Protein AF-A0A9P9S3L8-F1 (afdb_monomer_lite)

Secondary structure (DSSP, 8-state):
--PPPP--BGGG-HHHHTS-HHHHHHHT--SSTTSHHHHHT-TT--BHHHHT-TTTHHHHHHHHHHHHHHHT-TT-HHHHHHHHHHHHHHHH--

pLDDT: mean 85.1, std 13.12, range [39.88, 97.31]

Foldseek 3Di:
DPPDDPFDALVPDPLLVPDDPLLVCQDPVPDPCLHLCSQQVVVVRSTLVRLQPPVCLVVSLVSLLVSCCVRVHVPVVVSSVSSSCSSVVNNVSD

Radius of gyration: 12.71 Å; chains: 1; bounding box: 27×31×39 Å

Sequence (94 aa):
IVLAQERISLDKDGEFKKQRDCIRGCLLEGWDMYDLDGFLGCRDSWYNECFCRADRASEADRFLSTCIKSGCGASATVDLSIAQSVYHQYCSTA

Structure (mmCIF, N/CA/C/O backbone):
data_AF-A0A9P9S3L8-F1
#
_entry.id   AF-A0A9P9S3L8-F1
#
loop_
_atom_site.group_PDB
_atom_site.id
_atom_site.type_symbol
_atom_site.label_atom_id
_atom_site.label_alt_id
_atom_site.label_comp_id
_atom_site.label_asym_id
_atom_site.label_entity_id
_atom_site.label_seq_id
_atom_site.pdbx_PDB_ins_code
_atom_site.Cartn_x
_atom_site.Cartn_y
_atom_site.Cartn_z
_atom_site.occupancy
_atom_site.B_iso_or_equiv
_atom_site.auth_seq_id
_atom_site.auth_comp_id
_atom_site.auth_asym_id
_atom_site.auth_atom_id
_atom_site.pdbx_PDB_model_num
ATOM 1 N N . ILE A 1 1 ? 14.723 -17.272 -24.593 1.00 39.88 1 ILE A N 1
ATOM 2 C CA . ILE A 1 1 ? 13.841 -16.095 -24.757 1.00 39.88 1 ILE A CA 1
ATOM 3 C C . ILE A 1 1 ? 13.556 -15.610 -23.351 1.00 39.88 1 ILE A C 1
ATOM 5 O O . ILE A 1 1 ? 12.870 -16.313 -22.622 1.00 39.88 1 ILE A O 1
ATOM 9 N N . VAL A 1 2 ? 14.191 -14.520 -22.924 1.00 46.19 2 VAL A N 1
ATOM 10 C CA . VAL A 1 2 ? 13.797 -13.856 -21.677 1.00 46.19 2 VAL A CA 1
ATOM 11 C C . VAL A 1 2 ? 12.535 -13.090 -22.045 1.00 46.19 2 VAL A C 1
ATOM 13 O O . VAL A 1 2 ? 12.607 -12.148 -22.831 1.00 46.19 2 VAL A O 1
ATOM 16 N N . LEU A 1 3 ? 11.376 -13.590 -21.620 1.00 47.50 3 LEU A N 1
ATOM 17 C CA . LEU A 1 3 ? 10.123 -12.857 -21.764 1.00 47.50 3 LEU A CA 1
ATOM 18 C C . LEU A 1 3 ? 10.292 -11.559 -20.969 1.00 47.50 3 LEU A C 1
ATOM 20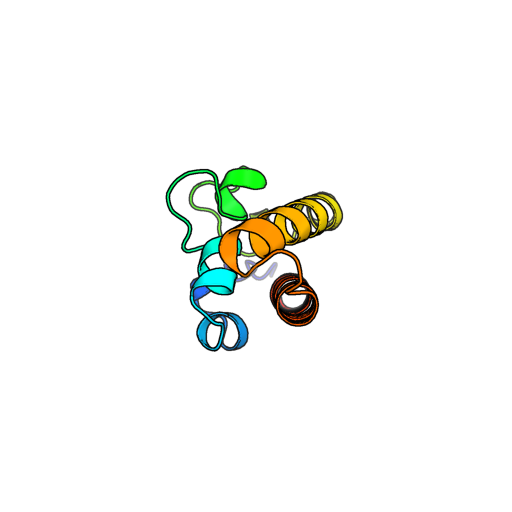 O O . LEU A 1 3 ? 10.701 -11.605 -19.810 1.00 47.50 3 LEU A O 1
ATOM 24 N N . ALA A 1 4 ? 10.070 -10.412 -21.608 1.00 52.72 4 ALA A N 1
ATOM 25 C CA . ALA A 1 4 ? 9.982 -9.152 -20.887 1.00 52.72 4 ALA A CA 1
ATOM 26 C C . ALA A 1 4 ? 8.860 -9.301 -19.851 1.00 52.72 4 ALA A C 1
ATOM 28 O O . ALA A 1 4 ? 7.751 -9.683 -20.226 1.00 52.72 4 ALA A O 1
ATOM 29 N N . GLN A 1 5 ? 9.159 -9.069 -18.571 1.00 55.56 5 GLN A N 1
ATOM 30 C CA . GLN A 1 5 ? 8.139 -9.015 -17.527 1.00 55.56 5 GLN A CA 1
ATOM 31 C C . GLN A 1 5 ? 7.092 -7.988 -17.979 1.00 55.56 5 GLN A C 1
ATOM 33 O O . GLN A 1 5 ? 7.452 -6.850 -18.296 1.00 55.56 5 GLN A O 1
ATOM 38 N N . GLU A 1 6 ? 5.823 -8.385 -18.096 1.00 64.50 6 GLU A N 1
ATOM 39 C CA . GLU A 1 6 ? 4.777 -7.415 -18.406 1.00 64.50 6 GLU A CA 1
ATOM 40 C C . GLU A 1 6 ? 4.754 -6.375 -17.281 1.00 64.50 6 GLU A C 1
ATOM 42 O O . GLU A 1 6 ? 4.752 -6.718 -16.096 1.00 64.50 6 GLU A O 1
ATOM 47 N N . ARG A 1 7 ? 4.790 -5.089 -17.645 1.00 78.06 7 ARG A N 1
ATOM 48 C CA . ARG A 1 7 ? 4.629 -4.004 -16.674 1.00 78.06 7 ARG A CA 1
ATOM 49 C C . ARG A 1 7 ? 3.168 -3.999 -16.238 1.00 78.06 7 ARG A C 1
ATOM 51 O O . ARG A 1 7 ? 2.314 -3.427 -16.917 1.00 78.06 7 ARG A O 1
ATOM 58 N N . ILE A 1 8 ? 2.877 -4.665 -15.127 1.00 85.62 8 ILE A N 1
ATOM 59 C CA . ILE A 1 8 ? 1.539 -4.707 -14.535 1.00 85.62 8 ILE A CA 1
ATOM 60 C C . ILE A 1 8 ? 1.386 -3.456 -13.687 1.00 85.62 8 ILE A C 1
ATOM 62 O O . ILE A 1 8 ? 2.244 -3.166 -12.864 1.00 85.62 8 ILE A O 1
ATOM 66 N N . SER A 1 9 ? 0.314 -2.709 -13.920 1.00 87.12 9 SER A N 1
ATOM 67 C CA . SER A 1 9 ? 0.002 -1.485 -13.188 1.00 87.12 9 SER A CA 1
ATOM 68 C C . SER A 1 9 ? -1.006 -1.774 -12.078 1.00 87.12 9 SER A C 1
ATOM 70 O O . SER A 1 9 ? -2.041 -2.391 -12.347 1.00 87.12 9 SER A O 1
ATOM 72 N N . LEU A 1 10 ? -0.746 -1.307 -10.853 1.00 88.06 10 LEU A N 1
ATOM 73 C CA . LEU A 1 10 ? -1.640 -1.523 -9.706 1.00 88.06 10 LEU A CA 1
ATOM 74 C C . LEU A 1 10 ? -3.033 -0.892 -9.915 1.00 88.06 10 LEU A C 1
ATOM 76 O O . LEU A 1 10 ? -4.028 -1.466 -9.486 1.00 88.06 10 LEU A O 1
ATOM 80 N N . ASP A 1 11 ? -3.158 0.199 -10.679 1.00 88.31 11 ASP A N 1
ATOM 81 C CA . ASP A 1 11 ? -4.467 0.786 -11.029 1.00 88.31 11 ASP A CA 1
ATOM 82 C C . ASP A 1 11 ? -5.339 -0.140 -11.904 1.00 88.31 11 ASP A C 1
ATOM 84 O O . ASP A 1 11 ? -6.551 0.063 -12.036 1.00 88.31 11 ASP A O 1
ATOM 88 N N . LYS A 1 12 ? -4.740 -1.155 -12.543 1.00 87.62 12 LYS A N 1
ATOM 89 C CA . LYS A 1 12 ? -5.463 -2.165 -13.322 1.00 87.62 12 LYS A CA 1
ATOM 90 C C . LYS A 1 12 ? -5.918 -3.340 -12.473 1.00 87.62 12 LYS A C 1
ATOM 92 O O . LYS A 1 12 ? -6.864 -4.008 -12.905 1.00 87.62 12 LYS A O 1
ATOM 97 N N . ASP A 1 13 ? -5.329 -3.530 -11.296 1.00 87.50 13 ASP A N 1
ATOM 98 C CA . ASP A 1 13 ? -5.654 -4.612 -10.378 1.00 87.50 13 ASP A CA 1
ATOM 99 C C . ASP A 1 13 ? -7.129 -4.563 -9.939 1.00 87.50 13 ASP A C 1
ATOM 101 O O . ASP A 1 13 ? -7.712 -3.508 -9.663 1.00 87.50 13 ASP A O 1
ATOM 105 N N . GLY A 1 14 ? -7.771 -5.732 -9.948 1.00 89.00 14 GLY A N 1
ATOM 106 C CA . GLY A 1 14 ? -9.193 -5.858 -9.642 1.00 89.00 14 GLY A CA 1
ATOM 107 C C . GLY A 1 14 ? -9.505 -5.678 -8.159 1.00 89.00 14 GLY A C 1
ATOM 108 O O . GLY A 1 14 ? -10.580 -5.175 -7.830 1.00 89.00 14 GLY A O 1
ATOM 109 N N . GLU A 1 15 ? -8.585 -6.060 -7.272 1.00 91.00 15 GLU A N 1
ATOM 110 C CA . GLU A 1 15 ? -8.745 -5.898 -5.830 1.00 91.00 15 GLU A CA 1
ATOM 111 C C . GLU A 1 15 ? -8.524 -4.446 -5.423 1.00 91.00 15 GLU A C 1
ATOM 113 O O . GLU A 1 15 ? -9.301 -3.939 -4.617 1.00 91.00 15 GLU A O 1
ATOM 118 N N . PHE A 1 16 ? -7.574 -3.742 -6.046 1.00 91.75 16 PHE A N 1
ATOM 119 C CA . PHE A 1 16 ? -7.401 -2.294 -5.895 1.00 91.75 16 PHE A CA 1
ATOM 120 C C . PHE A 1 16 ? -8.690 -1.518 -6.221 1.00 91.75 16 PHE A C 1
ATOM 122 O O . PHE A 1 16 ? -9.159 -0.713 -5.416 1.00 91.75 16 PHE A O 1
ATOM 129 N N . LYS A 1 17 ? -9.325 -1.801 -7.366 1.00 92.75 17 LYS A N 1
ATOM 130 C CA . LYS A 1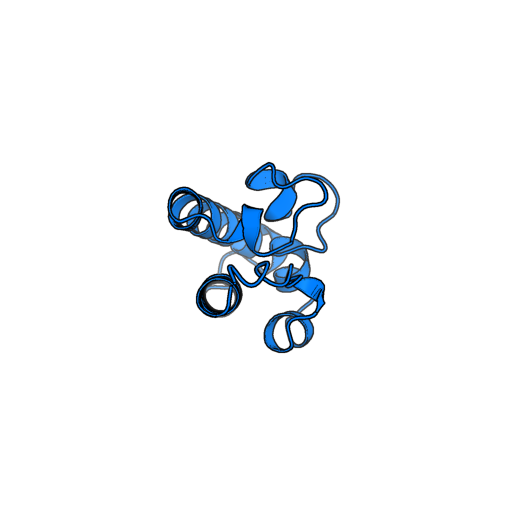 17 ? -10.534 -1.081 -7.823 1.00 92.75 17 LYS A CA 1
ATOM 131 C C . LYS A 1 17 ? -11.755 -1.249 -6.919 1.00 92.75 17 LYS A C 1
ATOM 133 O O . LYS A 1 17 ? -12.658 -0.420 -6.965 1.00 92.75 17 LYS A O 1
ATOM 138 N N . LYS A 1 18 ? -11.818 -2.327 -6.135 1.00 95.06 18 LYS A N 1
ATOM 139 C CA . LYS A 1 18 ? -12.926 -2.586 -5.198 1.00 95.06 18 LYS A CA 1
ATOM 140 C C . LYS A 1 18 ? -12.796 -1.791 -3.902 1.00 95.06 18 LYS A C 1
ATOM 142 O O . LYS A 1 18 ? -13.734 -1.783 -3.106 1.00 95.06 18 LYS A O 1
ATOM 147 N N . GLN A 1 19 ? -11.641 -1.174 -3.661 1.00 94.38 19 GLN A N 1
ATOM 148 C CA . GLN A 1 19 ? -11.372 -0.532 -2.389 1.00 94.38 19 GLN A CA 1
ATOM 149 C C . GLN A 1 19 ? -12.072 0.813 -2.247 1.00 94.38 19 GLN A C 1
ATOM 151 O O . GLN A 1 19 ? -12.372 1.512 -3.214 1.00 94.38 19 GLN A O 1
ATOM 156 N N . ARG A 1 20 ? -12.299 1.185 -0.988 1.00 93.12 20 ARG A N 1
ATOM 157 C CA . ARG A 1 20 ? -12.784 2.513 -0.608 1.00 93.12 20 ARG A CA 1
ATOM 158 C C . ARG A 1 20 ? -11.784 3.581 -1.047 1.00 93.12 20 ARG A C 1
ATOM 160 O O . ARG A 1 20 ? -10.577 3.340 -1.028 1.00 93.12 20 ARG A O 1
ATOM 167 N N . ASP A 1 21 ? -12.2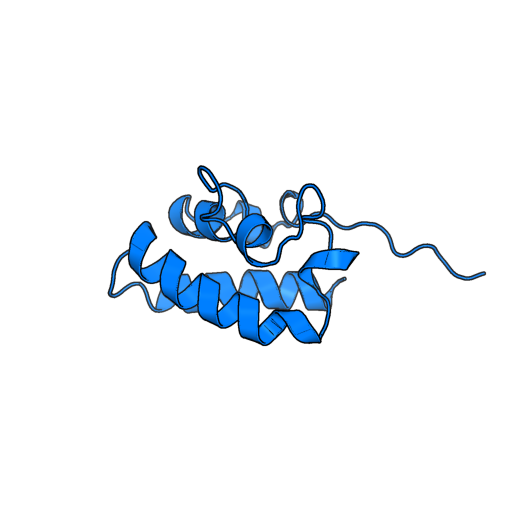75 4.787 -1.312 1.00 91.81 21 ASP A N 1
ATOM 168 C CA . ASP A 1 21 ? -11.439 5.907 -1.765 1.00 91.81 21 ASP A CA 1
ATOM 169 C C . ASP A 1 21 ? -10.280 6.217 -0.807 1.00 91.81 21 ASP A C 1
ATOM 171 O O . ASP A 1 21 ? -9.179 6.511 -1.255 1.00 91.81 21 ASP A O 1
ATOM 175 N N . CYS A 1 22 ? -10.470 6.064 0.509 1.00 92.31 22 CYS A N 1
ATOM 176 C CA . CYS A 1 22 ? -9.389 6.281 1.476 1.00 92.31 22 CYS A CA 1
ATOM 177 C C . CYS A 1 22 ? -8.242 5.256 1.351 1.00 92.31 22 CYS A C 1
ATOM 179 O O . CYS A 1 22 ? -7.088 5.602 1.582 1.00 92.31 22 CYS A O 1
ATOM 181 N N . ILE A 1 23 ? -8.539 4.009 0.959 1.00 94.12 23 ILE A N 1
ATOM 182 C CA . ILE A 1 23 ? -7.533 2.963 0.722 1.00 94.12 23 ILE A CA 1
ATOM 183 C C . ILE A 1 23 ? -6.864 3.197 -0.635 1.00 94.12 23 ILE A C 1
ATOM 185 O O . ILE A 1 23 ? -5.639 3.151 -0.725 1.00 94.12 23 ILE A O 1
ATOM 189 N N . ARG A 1 24 ? -7.656 3.487 -1.679 1.00 93.00 24 ARG A N 1
ATOM 190 C CA . ARG A 1 24 ? -7.142 3.808 -3.023 1.00 93.00 24 ARG A CA 1
ATOM 191 C C . ARG A 1 24 ? -6.214 5.017 -2.986 1.00 93.00 24 ARG A C 1
ATOM 193 O O . ARG A 1 24 ? -5.142 4.963 -3.579 1.00 93.00 24 ARG A O 1
ATOM 200 N N . GLY A 1 25 ? -6.573 6.041 -2.214 1.00 91.06 25 GLY A N 1
ATOM 201 C CA . GLY A 1 25 ? -5.751 7.225 -1.979 1.00 91.06 25 GLY A CA 1
ATOM 202 C C . GLY A 1 25 ? -4.408 6.911 -1.323 1.00 91.06 25 GLY A C 1
ATOM 203 O O . GLY A 1 25 ? -3.397 7.481 -1.703 1.00 91.06 25 GLY A O 1
ATOM 204 N N . CYS A 1 26 ? -4.365 5.953 -0.396 1.00 91.88 26 CYS A N 1
ATOM 205 C CA . CYS A 1 26 ? -3.100 5.505 0.186 1.00 91.88 26 CYS A CA 1
ATOM 206 C C . CYS A 1 26 ? -2.262 4.646 -0.762 1.00 91.88 26 CYS A C 1
ATOM 208 O O . CYS A 1 26 ? -1.047 4.589 -0.615 1.00 91.88 26 CYS A O 1
ATOM 210 N N . LEU A 1 27 ? -2.884 3.940 -1.703 1.00 91.25 27 LEU A N 1
ATOM 211 C CA . LEU A 1 27 ? -2.173 3.048 -2.612 1.00 91.25 27 LEU A CA 1
ATOM 212 C C . LEU A 1 27 ? -1.643 3.773 -3.857 1.00 91.25 27 LEU A C 1
ATOM 214 O O . LEU A 1 27 ? -0.505 3.502 -4.223 1.00 91.25 27 LEU A O 1
ATOM 218 N N . LEU A 1 28 ? -2.436 4.646 -4.496 1.00 87.69 28 LEU A N 1
ATOM 219 C CA . LEU A 1 28 ? -2.086 5.317 -5.767 1.00 87.69 28 LEU A CA 1
ATOM 220 C C . LEU A 1 28 ? -2.842 6.615 -6.095 1.00 87.69 28 LEU A C 1
ATOM 222 O O . LEU A 1 28 ? -2.452 7.330 -7.008 1.00 87.69 28 LEU A O 1
ATOM 226 N N . GLU A 1 29 ? -3.987 6.878 -5.470 1.00 81.50 29 GLU A N 1
ATOM 227 C CA . GLU A 1 29 ? -4.866 7.999 -5.850 1.00 81.50 29 GLU A CA 1
ATOM 228 C C . GLU A 1 29 ? -4.786 9.148 -4.841 1.00 81.50 29 GLU A C 1
ATOM 230 O O . GLU A 1 29 ? -5.788 9.795 -4.514 1.00 81.50 29 GLU A O 1
ATOM 235 N N . GLY A 1 30 ? -3.600 9.335 -4.268 1.00 70.25 30 GLY A N 1
ATOM 236 C CA . GLY A 1 30 ? -3.339 10.373 -3.291 1.00 70.25 30 GLY A CA 1
ATOM 237 C C . GLY A 1 30 ? -3.376 11.763 -3.920 1.00 70.25 30 GLY A C 1
ATOM 238 O O . GLY A 1 30 ? -3.345 11.945 -5.136 1.00 70.25 30 GLY A O 1
ATOM 239 N N . TRP A 1 31 ? -3.455 12.780 -3.067 1.00 58.38 31 TRP A N 1
ATOM 240 C CA . TRP A 1 31 ? -3.158 14.154 -3.464 1.00 58.38 31 TRP A CA 1
ATOM 241 C C . TRP A 1 31 ? -1.741 14.458 -2.967 1.00 58.38 31 TRP A C 1
ATOM 243 O O . TRP A 1 31 ? -1.538 14.495 -1.755 1.00 58.38 31 TRP A O 1
ATOM 253 N N . ASP A 1 32 ? -0.789 14.686 -3.882 1.00 50.44 32 ASP A N 1
ATOM 254 C CA . ASP A 1 32 ? 0.650 14.897 -3.607 1.00 50.44 32 ASP A CA 1
ATOM 255 C C . ASP A 1 32 ? 1.377 13.670 -3.003 1.00 50.44 32 ASP A C 1
ATOM 257 O O . ASP A 1 32 ? 0.850 12.571 -3.076 1.00 50.44 32 ASP A O 1
ATOM 261 N N . MET A 1 33 ? 2.597 13.838 -2.451 1.00 50.75 33 MET A N 1
ATOM 262 C CA . MET A 1 33 ? 3.509 12.817 -1.864 1.00 50.75 33 MET A CA 1
ATOM 263 C C . MET A 1 33 ? 2.934 11.970 -0.691 1.00 50.75 33 MET A C 1
ATOM 265 O O . MET A 1 33 ? 3.669 11.548 0.205 1.00 50.75 33 MET A O 1
ATOM 269 N N . TYR A 1 34 ? 1.622 11.766 -0.649 1.00 69.56 34 TYR A N 1
ATOM 270 C CA . TYR A 1 34 ? 0.846 11.097 0.389 1.00 69.56 34 TYR A CA 1
ATOM 271 C C . TYR A 1 34 ? 0.232 9.772 -0.076 1.00 69.56 34 TYR A C 1
ATOM 273 O O . TYR A 1 34 ? -0.585 9.203 0.650 1.00 69.56 34 TYR A O 1
ATOM 281 N N . ASP A 1 35 ? 0.634 9.266 -1.236 1.00 82.88 35 ASP A N 1
ATOM 282 C CA . ASP A 1 35 ? 0.403 7.907 -1.714 1.00 82.88 35 ASP A CA 1
ATOM 283 C C . ASP A 1 35 ? 1.693 7.074 -1.684 1.00 82.88 35 ASP A C 1
ATOM 285 O O . ASP A 1 35 ? 2.807 7.544 -1.409 1.00 82.88 35 ASP A O 1
ATOM 289 N N . LEU A 1 36 ? 1.515 5.771 -1.879 1.00 87.62 36 LEU A N 1
ATOM 290 C CA . LEU A 1 36 ? 2.586 4.804 -1.735 1.00 87.62 36 LEU A CA 1
ATOM 291 C C . LEU A 1 36 ? 3.661 4.958 -2.823 1.00 87.62 36 LEU A C 1
ATOM 293 O O . LEU A 1 36 ? 4.840 4.770 -2.523 1.00 87.62 36 LEU A O 1
ATOM 297 N N . ASP A 1 37 ? 3.311 5.335 -4.056 1.00 86.81 37 ASP A N 1
ATOM 298 C CA . ASP A 1 37 ? 4.292 5.587 -5.122 1.00 86.81 37 ASP A CA 1
ATOM 299 C C . ASP A 1 37 ? 5.168 6.799 -4.805 1.00 86.81 37 ASP A C 1
ATOM 301 O O . ASP A 1 37 ? 6.395 6.711 -4.945 1.00 86.81 37 ASP A O 1
ATOM 305 N N . GLY A 1 38 ? 4.568 7.892 -4.322 1.00 83.56 38 GLY A N 1
ATOM 306 C CA . GLY A 1 38 ? 5.296 9.066 -3.858 1.00 83.56 38 GLY A CA 1
ATOM 307 C C . GLY A 1 38 ? 6.274 8.720 -2.736 1.00 83.56 38 GLY A C 1
ATOM 308 O O . GLY A 1 38 ? 7.449 9.098 -2.796 1.00 83.56 38 GLY A O 1
ATOM 309 N N . PHE A 1 39 ? 5.823 7.938 -1.750 1.00 88.19 39 PHE A N 1
ATOM 310 C CA . PHE A 1 39 ? 6.647 7.521 -0.615 1.00 88.19 39 PHE A CA 1
ATOM 311 C C . PHE A 1 39 ? 7.809 6.600 -1.009 1.00 88.19 39 PHE A C 1
ATOM 313 O O . PHE A 1 39 ? 8.935 6.792 -0.546 1.00 88.19 39 PHE A O 1
ATOM 320 N N . LEU A 1 40 ? 7.566 5.617 -1.879 1.00 88.12 40 LEU A N 1
ATOM 321 C CA . LEU A 1 40 ? 8.598 4.678 -2.334 1.00 88.12 40 LEU A CA 1
ATOM 322 C C . LEU A 1 40 ? 9.572 5.300 -3.352 1.00 88.12 40 LEU A C 1
ATOM 324 O O . LEU A 1 40 ? 10.576 4.679 -3.716 1.00 88.12 40 LEU A O 1
ATOM 328 N N . GLY A 1 41 ? 9.297 6.526 -3.812 1.00 86.12 41 GLY A N 1
ATOM 329 C CA . GLY A 1 41 ? 10.064 7.198 -4.858 1.00 86.12 41 GLY A CA 1
ATOM 330 C C . GLY A 1 41 ? 9.833 6.597 -6.247 1.00 86.12 41 GLY A C 1
ATOM 331 O O . GLY A 1 41 ? 10.663 6.774 -7.137 1.00 86.12 41 GLY A O 1
ATOM 332 N N . CYS A 1 42 ? 8.714 5.899 -6.441 1.00 83.88 42 CYS A N 1
ATOM 333 C CA . CYS A 1 42 ? 8.330 5.228 -7.680 1.00 83.88 42 CYS A CA 1
ATOM 334 C C . CYS A 1 42 ? 7.591 6.166 -8.647 1.00 83.88 42 CYS A C 1
ATOM 336 O O . CYS A 1 42 ? 6.608 5.753 -9.259 1.00 83.88 42 CYS A O 1
ATOM 338 N N . ARG A 1 43 ? 8.052 7.419 -8.800 1.00 68.94 43 ARG A N 1
ATOM 339 C CA . ARG A 1 43 ? 7.431 8.413 -9.700 1.00 68.94 43 ARG A CA 1
ATOM 340 C C . ARG A 1 43 ? 7.206 7.819 -11.098 1.00 68.94 43 ARG A C 1
ATOM 342 O O . ARG A 1 43 ? 8.137 7.280 -11.697 1.00 68.94 43 ARG A O 1
ATOM 349 N N . ASP A 1 44 ? 5.960 7.882 -11.571 1.00 66.81 44 ASP A N 1
ATOM 350 C CA . ASP A 1 44 ? 5.476 7.328 -12.851 1.00 66.81 44 ASP A CA 1
ATOM 351 C C . ASP A 1 44 ? 5.644 5.800 -13.013 1.00 66.81 44 ASP A C 1
ATOM 353 O O . ASP A 1 44 ? 5.517 5.244 -14.109 1.00 66.81 44 ASP A O 1
ATOM 357 N N . SER A 1 45 ? 5.948 5.104 -11.913 1.00 64.31 45 SER A N 1
ATOM 358 C CA . SER A 1 45 ? 6.314 3.688 -11.876 1.00 64.31 45 SER A CA 1
ATOM 359 C C . SER A 1 45 ? 5.503 2.907 -10.846 1.00 64.31 45 SER A C 1
ATOM 361 O O . SER A 1 45 ? 6.011 1.956 -10.262 1.00 64.31 45 SER A O 1
ATOM 363 N N . TRP A 1 46 ? 4.211 3.220 -10.695 1.00 74.12 46 TRP A N 1
ATOM 364 C CA . TRP A 1 46 ? 3.204 2.370 -10.025 1.00 74.12 46 TRP A CA 1
ATOM 365 C C . TRP A 1 46 ? 3.068 0.955 -10.607 1.00 74.12 46 TRP A C 1
ATOM 367 O O . TRP A 1 46 ? 2.211 0.173 -10.198 1.00 74.12 46 TRP A O 1
ATOM 377 N N . TYR A 1 47 ? 3.917 0.638 -11.577 1.00 84.00 47 TYR A N 1
ATOM 378 C CA . TYR A 1 47 ? 4.178 -0.676 -12.104 1.00 84.00 47 TYR A CA 1
ATOM 379 C C . TYR A 1 47 ? 4.979 -1.539 -11.123 1.00 84.00 47 TYR A C 1
ATOM 381 O O . TYR A 1 47 ? 5.784 -1.069 -10.310 1.00 84.00 47 TYR A O 1
ATOM 389 N N . ASN A 1 48 ? 4.759 -2.839 -11.244 1.00 84.94 48 ASN A N 1
ATOM 390 C CA . ASN A 1 48 ? 5.340 -3.889 -10.422 1.00 84.94 48 ASN A CA 1
ATOM 391 C C . ASN A 1 48 ? 6.866 -3.778 -10.281 1.00 84.94 48 ASN A C 1
ATOM 393 O O . ASN A 1 48 ? 7.400 -3.966 -9.190 1.00 84.94 48 ASN A O 1
ATOM 397 N N . GLU A 1 49 ? 7.568 -3.401 -11.350 1.00 86.19 49 GLU A N 1
ATOM 398 C CA . GLU A 1 49 ? 9.031 -3.274 -11.375 1.00 86.19 49 GLU A CA 1
ATOM 399 C C . GLU A 1 49 ? 9.619 -2.352 -10.289 1.00 86.19 49 GLU A C 1
ATOM 401 O O . GLU A 1 49 ? 10.752 -2.567 -9.855 1.00 86.19 49 GLU A O 1
ATOM 406 N N . CYS A 1 50 ? 8.871 -1.337 -9.837 1.00 87.12 50 CYS A N 1
ATOM 407 C CA . CYS A 1 50 ? 9.308 -0.449 -8.761 1.00 87.12 50 CYS A CA 1
ATOM 408 C C . CYS A 1 50 ? 8.652 -0.817 -7.431 1.00 87.12 50 CYS A C 1
ATOM 410 O O . CYS A 1 50 ? 9.349 -0.993 -6.429 1.00 87.12 50 CYS A O 1
ATOM 412 N N . PHE A 1 51 ? 7.326 -0.982 -7.434 1.00 87.75 51 PHE A N 1
ATOM 413 C CA . PHE A 1 51 ? 6.536 -1.252 -6.231 1.00 87.75 51 PHE A CA 1
ATOM 414 C C . PHE A 1 51 ? 6.936 -2.546 -5.526 1.00 87.75 51 PHE A C 1
ATOM 416 O O . PHE A 1 51 ? 6.913 -2.605 -4.298 1.00 87.75 51 PHE A O 1
ATOM 423 N N . CYS A 1 52 ? 7.305 -3.568 -6.297 1.00 90.56 52 CYS A N 1
ATOM 424 C CA . CYS A 1 52 ? 7.411 -4.946 -5.827 1.00 90.56 52 CYS A CA 1
ATOM 425 C C . CYS A 1 52 ? 8.846 -5.422 -5.641 1.00 90.56 52 CYS A C 1
ATOM 427 O O . CYS A 1 52 ? 9.118 -6.619 -5.548 1.00 90.56 52 CYS A O 1
ATOM 429 N N . ARG A 1 53 ? 9.789 -4.482 -5.539 1.00 88.44 53 ARG A N 1
ATOM 430 C CA . ARG A 1 53 ? 11.143 -4.816 -5.115 1.00 88.44 53 ARG A CA 1
ATOM 431 C C . ARG A 1 53 ? 11.133 -5.322 -3.674 1.00 88.44 53 ARG A C 1
ATOM 433 O O . ARG A 1 53 ? 10.521 -4.720 -2.794 1.00 88.44 53 ARG A O 1
ATOM 440 N N . ALA A 1 54 ? 11.882 -6.391 -3.420 1.00 83.44 54 ALA A N 1
ATOM 441 C CA . ALA A 1 54 ? 11.926 -7.041 -2.111 1.00 83.44 54 ALA A CA 1
ATOM 442 C C . ALA A 1 54 ? 12.346 -6.102 -0.961 1.00 83.44 54 ALA A C 1
ATOM 444 O O . ALA A 1 54 ? 11.926 -6.298 0.176 1.00 83.44 54 ALA A O 1
ATOM 445 N N . ASP A 1 55 ? 13.143 -5.067 -1.240 1.00 85.06 55 ASP A N 1
ATOM 446 C CA . ASP A 1 55 ? 13.590 -4.090 -0.245 1.00 85.06 55 ASP A CA 1
ATOM 447 C C . ASP A 1 55 ? 12.541 -3.018 0.101 1.00 85.06 55 ASP A C 1
ATOM 449 O O . ASP A 1 55 ? 12.733 -2.268 1.054 1.00 85.06 55 ASP A O 1
ATOM 453 N N . ARG A 1 56 ? 11.415 -2.96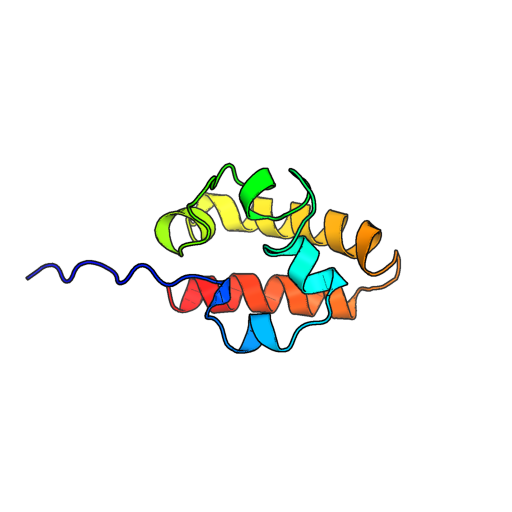2 -0.623 1.00 88.81 56 ARG A N 1
ATOM 454 C CA . ARG A 1 56 ? 10.357 -1.957 -0.431 1.00 88.81 56 ARG A CA 1
ATOM 455 C C . ARG A 1 56 ? 9.180 -2.434 0.409 1.00 88.81 56 ARG A C 1
ATOM 457 O O . ARG A 1 56 ? 8.466 -1.593 0.943 1.00 88.81 56 ARG A O 1
ATOM 464 N N . ALA A 1 57 ? 9.004 -3.741 0.596 1.00 90.75 57 ALA A N 1
ATOM 465 C CA . ALA A 1 57 ? 7.834 -4.288 1.288 1.00 90.75 57 ALA A CA 1
ATOM 466 C C . ALA A 1 57 ? 7.652 -3.712 2.707 1.00 90.75 57 ALA A C 1
ATOM 468 O O . ALA A 1 57 ? 6.584 -3.211 3.054 1.00 90.75 57 ALA A O 1
ATOM 469 N N . SER A 1 58 ? 8.727 -3.684 3.500 1.00 92.81 58 SER A N 1
ATOM 470 C CA . SER A 1 58 ? 8.704 -3.123 4.860 1.00 92.81 58 SER A CA 1
ATOM 471 C C . SER A 1 58 ? 8.439 -1.612 4.883 1.00 92.81 58 SER A C 1
ATOM 473 O O . SER A 1 58 ? 7.811 -1.097 5.811 1.00 92.81 58 SER A O 1
ATOM 475 N N . GLU A 1 59 ? 8.937 -0.885 3.880 1.00 92.56 59 GLU A N 1
ATOM 476 C CA . GLU A 1 59 ? 8.703 0.553 3.727 1.00 92.56 59 GLU A CA 1
ATOM 477 C C . GLU A 1 59 ? 7.237 0.822 3.366 1.00 92.56 59 GLU A C 1
ATOM 479 O O . GLU A 1 59 ? 6.602 1.678 3.989 1.00 92.56 59 GLU A O 1
ATOM 484 N N . ALA A 1 60 ? 6.680 0.031 2.448 1.00 93.56 60 ALA A N 1
ATOM 485 C CA .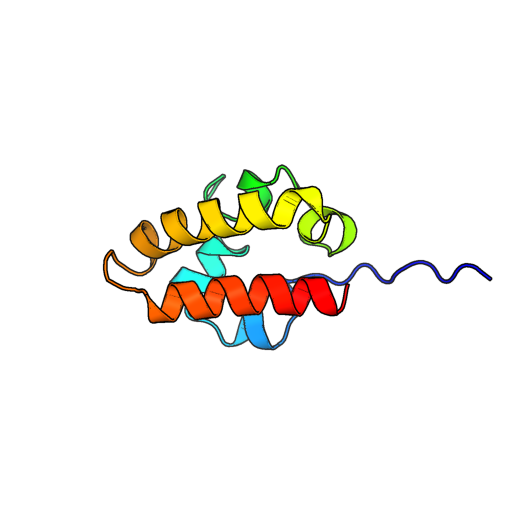 ALA A 1 60 ? 5.283 0.099 2.050 1.00 93.56 60 ALA A CA 1
ATOM 486 C C . ALA A 1 60 ? 4.337 -0.171 3.224 1.00 93.56 60 ALA A C 1
ATOM 488 O O . ALA A 1 60 ? 3.444 0.631 3.489 1.00 93.56 60 ALA A O 1
ATOM 489 N N . ASP A 1 61 ? 4.579 -1.227 4.001 1.00 95.19 61 ASP A N 1
ATOM 490 C CA . ASP A 1 61 ? 3.772 -1.552 5.183 1.00 95.19 61 ASP A CA 1
ATOM 491 C C . ASP A 1 61 ? 3.771 -0.419 6.219 1.00 95.19 61 ASP A C 1
ATOM 493 O O . ASP A 1 61 ? 2.726 -0.036 6.762 1.00 95.19 61 ASP A O 1
ATOM 497 N N . ARG A 1 62 ? 4.948 0.163 6.483 1.00 94.62 62 ARG A N 1
ATOM 498 C CA . ARG A 1 62 ? 5.086 1.288 7.415 1.00 94.62 62 ARG A CA 1
ATOM 499 C C . ARG A 1 62 ? 4.295 2.504 6.940 1.00 94.62 62 ARG A C 1
ATOM 501 O O . ARG A 1 62 ? 3.636 3.172 7.749 1.00 94.62 62 ARG A O 1
ATOM 508 N N . PHE A 1 63 ? 4.379 2.802 5.650 1.00 93.75 63 PHE A N 1
ATOM 509 C CA . PHE A 1 63 ? 3.644 3.899 5.052 1.00 93.75 63 PHE A CA 1
ATOM 510 C C . PHE A 1 63 ? 2.134 3.663 5.107 1.00 93.75 63 PHE A C 1
ATOM 512 O O . PHE A 1 63 ? 1.419 4.508 5.642 1.00 93.75 63 PHE A O 1
ATOM 519 N N . LEU A 1 64 ? 1.654 2.495 4.670 1.00 94.94 64 LEU A N 1
ATOM 520 C CA . LEU A 1 64 ? 0.233 2.144 4.670 1.00 94.94 64 LEU A CA 1
ATOM 521 C C . LEU A 1 64 ? -0.369 2.215 6.077 1.00 94.94 64 LEU A C 1
ATOM 523 O O . LEU A 1 64 ? -1.442 2.785 6.252 1.00 94.94 64 LEU A O 1
ATOM 527 N N . SER A 1 65 ? 0.347 1.757 7.110 1.00 94.88 65 SER A N 1
ATOM 528 C CA . SER A 1 65 ? -0.082 1.933 8.509 1.00 94.88 65 SER A CA 1
ATOM 529 C C . SER A 1 65 ? -0.309 3.403 8.877 1.00 94.88 65 SER A C 1
ATOM 531 O O . SER A 1 65 ? -1.241 3.721 9.617 1.00 94.88 65 SER A O 1
ATOM 533 N N . THR A 1 66 ? 0.536 4.306 8.383 1.00 93.19 66 THR A N 1
ATOM 534 C CA . THR A 1 66 ? 0.429 5.744 8.665 1.00 93.19 66 THR A CA 1
ATOM 535 C C . THR A 1 66 ? -0.684 6.384 7.840 1.00 93.19 66 THR A C 1
ATOM 537 O O . THR A 1 66 ? -1.533 7.086 8.392 1.00 93.19 66 THR A O 1
ATOM 540 N N . CYS A 1 67 ? -0.719 6.100 6.538 1.00 93.62 67 CYS A N 1
ATOM 541 C CA . CYS A 1 67 ? -1.697 6.665 5.624 1.00 93.62 67 CYS A CA 1
ATOM 542 C C . CYS A 1 67 ? -3.119 6.226 5.981 1.00 93.62 67 CYS A C 1
ATOM 544 O O . CYS A 1 67 ? -3.991 7.076 6.124 1.00 93.62 67 CYS A O 1
ATOM 546 N N . ILE A 1 68 ? -3.354 4.938 6.248 1.00 94.44 68 ILE A N 1
ATOM 547 C CA . ILE A 1 68 ? -4.689 4.423 6.587 1.00 94.44 68 ILE A CA 1
ATOM 548 C C . ILE A 1 68 ? -5.215 5.036 7.887 1.00 94.44 68 ILE A C 1
ATOM 550 O O . ILE A 1 68 ? -6.376 5.437 7.953 1.00 94.44 68 ILE A O 1
ATOM 554 N N . LYS A 1 69 ? -4.367 5.191 8.911 1.00 92.50 69 LYS A N 1
ATOM 555 C CA . LYS A 1 69 ? -4.775 5.859 10.159 1.00 92.50 69 LYS A CA 1
ATOM 556 C C . LYS A 1 69 ? -5.194 7.311 9.932 1.00 92.50 69 LYS A C 1
ATOM 558 O O . LYS A 1 69 ? -6.093 7.789 10.619 1.00 92.50 69 LYS A O 1
ATOM 563 N N . SER A 1 70 ? -4.550 7.990 8.985 1.00 91.00 70 SER A N 1
ATOM 564 C CA . SER A 1 70 ? -4.839 9.381 8.632 1.00 91.00 70 SER A CA 1
ATOM 565 C C . SER A 1 70 ? -6.071 9.510 7.726 1.00 91.00 70 SER A C 1
ATOM 567 O O . SER A 1 70 ? -6.974 10.287 8.019 1.00 91.00 70 SER A O 1
ATOM 569 N N . GLY A 1 71 ? -6.132 8.728 6.645 1.00 90.06 71 GLY A N 1
ATOM 570 C CA . GLY A 1 71 ? -7.139 8.841 5.587 1.00 90.06 71 GLY A CA 1
ATOM 571 C C . GLY A 1 71 ? -8.406 8.013 5.810 1.00 90.06 71 GLY A C 1
ATOM 572 O O . GLY A 1 71 ? -9.487 8.441 5.416 1.00 90.06 71 GLY A O 1
ATOM 573 N N . CYS A 1 72 ? -8.306 6.845 6.451 1.00 92.19 72 CYS A N 1
ATOM 574 C CA . CYS A 1 72 ? -9.453 5.973 6.743 1.00 92.19 72 CYS A CA 1
ATOM 575 C C . CYS A 1 72 ? -9.921 6.053 8.207 1.00 92.19 72 CYS A C 1
ATOM 577 O O . CYS A 1 72 ? -11.049 5.657 8.507 1.00 92.19 72 CYS A O 1
ATOM 579 N N . GLY A 1 73 ? -9.084 6.581 9.107 1.00 91.06 73 GLY A N 1
ATOM 580 C CA . GLY A 1 73 ? -9.380 6.795 10.525 1.00 91.06 73 GLY A CA 1
ATOM 581 C C . GLY A 1 73 ? -8.481 5.989 11.468 1.00 91.06 73 GLY A C 1
ATOM 582 O O . GLY A 1 73 ? -7.999 4.907 11.144 1.00 91.06 73 GLY A O 1
ATOM 583 N N . ALA A 1 74 ? -8.265 6.496 12.685 1.00 86.56 74 ALA A N 1
ATOM 584 C CA . ALA A 1 74 ? -7.275 5.939 13.616 1.00 86.56 74 ALA A CA 1
ATOM 585 C C . ALA A 1 74 ? -7.539 4.477 14.044 1.00 86.56 74 ALA A C 1
ATOM 587 O O . ALA A 1 74 ? -6.602 3.766 14.407 1.00 86.56 74 ALA A O 1
ATOM 588 N N . SER A 1 75 ? -8.795 4.022 13.994 1.00 91.44 75 SER A N 1
ATOM 589 C CA . SER A 1 75 ? -9.224 2.655 14.325 1.00 91.44 75 SER A CA 1
ATOM 590 C C . SER A 1 75 ? -9.435 1.753 13.100 1.00 91.44 75 SER A C 1
ATOM 592 O O . SER A 1 75 ? -9.965 0.652 13.242 1.00 91.44 75 SER A O 1
ATOM 594 N N . ALA A 1 76 ? -9.021 2.188 11.906 1.00 92.19 76 ALA A N 1
ATOM 595 C CA . ALA A 1 76 ? -9.219 1.499 10.630 1.00 92.19 76 ALA A CA 1
ATOM 596 C C . ALA A 1 76 ? -8.284 0.280 10.436 1.00 92.19 76 ALA A C 1
ATOM 598 O O . ALA A 1 76 ? -7.554 0.167 9.453 1.00 92.19 76 ALA A O 1
ATOM 599 N N . THR A 1 77 ? -8.273 -0.653 11.391 1.00 94.31 77 THR A N 1
ATOM 600 C CA . THR A 1 77 ? -7.398 -1.842 11.377 1.00 94.31 77 THR A CA 1
ATOM 601 C C . THR A 1 77 ? -7.752 -2.833 10.265 1.00 94.31 77 THR A C 1
ATOM 603 O O . THR A 1 77 ? -6.865 -3.477 9.702 1.00 94.31 77 THR A O 1
ATOM 606 N N . VAL A 1 78 ? -9.039 -2.929 9.919 1.00 96.44 78 VAL A N 1
ATOM 607 C CA . VAL A 1 78 ? -9.525 -3.730 8.787 1.00 96.44 78 VAL A CA 1
ATOM 608 C C . VAL A 1 78 ? -9.052 -3.123 7.468 1.00 96.44 78 VAL A C 1
ATOM 610 O O . VAL A 1 78 ? -8.479 -3.839 6.653 1.00 96.44 78 VAL A O 1
ATOM 613 N N . ASP A 1 79 ? -9.204 -1.806 7.291 1.00 95.56 79 ASP A N 1
ATOM 614 C CA . ASP A 1 79 ? -8.733 -1.111 6.086 1.00 95.56 79 ASP A CA 1
ATOM 615 C C . ASP A 1 79 ? -7.205 -1.231 5.932 1.00 95.56 79 ASP A C 1
ATOM 617 O O . ASP A 1 79 ? -6.715 -1.394 4.819 1.00 95.56 79 ASP A O 1
ATOM 621 N N . LEU A 1 80 ? -6.448 -1.234 7.040 1.00 96.50 80 LEU A N 1
ATOM 622 C CA . LEU A 1 80 ? -4.997 -1.452 7.015 1.00 96.50 80 LEU A CA 1
ATOM 623 C C . LEU A 1 80 ? -4.652 -2.855 6.516 1.00 96.50 80 LEU A C 1
ATOM 625 O O . LEU A 1 80 ? -3.833 -3.002 5.612 1.00 96.50 80 LEU A O 1
ATOM 629 N N . SER A 1 81 ? -5.305 -3.874 7.076 1.00 97.31 81 SER A N 1
ATOM 630 C CA . SER A 1 81 ? -5.079 -5.268 6.676 1.00 97.31 81 SER A CA 1
ATOM 631 C C . SER A 1 81 ? -5.400 -5.472 5.192 1.00 97.31 81 SER A C 1
ATOM 633 O O . SER A 1 81 ? -4.663 -6.151 4.481 1.00 97.31 81 SER A O 1
ATOM 635 N N . ILE A 1 82 ? -6.471 -4.836 4.711 1.00 96.88 82 ILE A N 1
ATOM 636 C CA . ILE A 1 82 ? -6.862 -4.854 3.302 1.00 96.88 82 ILE A CA 1
ATOM 637 C C . ILE A 1 82 ? -5.818 -4.145 2.431 1.00 96.88 82 ILE A C 1
ATOM 639 O O . ILE A 1 82 ? -5.381 -4.719 1.439 1.00 96.88 82 ILE A O 1
ATOM 643 N N . ALA A 1 83 ? -5.378 -2.939 2.800 1.00 95.56 83 ALA A N 1
ATOM 644 C CA . ALA A 1 83 ? -4.395 -2.177 2.029 1.00 95.56 83 ALA A CA 1
ATOM 645 C C . ALA A 1 83 ? -3.069 -2.936 1.871 1.00 95.56 83 ALA A C 1
ATOM 647 O O . ALA A 1 83 ? -2.528 -3.021 0.768 1.00 95.56 83 ALA A O 1
ATOM 648 N N . GLN A 1 84 ? -2.578 -3.539 2.958 1.00 96.06 84 GLN A N 1
ATOM 649 C CA . GLN A 1 84 ? -1.389 -4.389 2.926 1.00 96.06 84 GLN A CA 1
ATOM 650 C C . GLN A 1 84 ? -1.622 -5.620 2.049 1.00 96.06 84 GLN A C 1
ATOM 652 O O . GLN A 1 84 ? -0.793 -5.929 1.199 1.00 96.06 84 GLN A O 1
ATOM 657 N N . SER A 1 85 ? -2.766 -6.297 2.198 1.00 96.38 85 SER A N 1
ATOM 658 C CA . SER A 1 85 ? -3.099 -7.464 1.375 1.00 96.38 85 SER A CA 1
ATOM 659 C C . SER A 1 85 ? -3.124 -7.133 -0.116 1.00 96.38 85 SER A C 1
ATOM 661 O O . SER A 1 85 ? -2.576 -7.901 -0.899 1.00 96.38 85 SER A O 1
ATOM 663 N N . VAL A 1 86 ? -3.717 -6.003 -0.517 1.00 94.75 86 VAL A N 1
ATOM 664 C CA . VAL A 1 86 ? -3.748 -5.566 -1.923 1.00 94.75 86 VAL A CA 1
ATOM 665 C C . VAL A 1 86 ? -2.328 -5.342 -2.443 1.00 94.75 86 VAL A C 1
ATOM 667 O O . VAL A 1 86 ? -1.984 -5.866 -3.499 1.00 94.75 86 VAL A O 1
ATOM 670 N N . TYR A 1 87 ? -1.483 -4.633 -1.687 1.00 94.06 87 TYR A N 1
ATOM 671 C CA . TYR A 1 87 ? -0.085 -4.401 -2.062 1.00 94.06 87 TYR A CA 1
ATOM 672 C C . TYR A 1 87 ? 0.710 -5.712 -2.203 1.00 94.06 87 TYR A C 1
ATOM 674 O O . TYR A 1 87 ? 1.346 -5.947 -3.230 1.00 94.06 87 TYR A O 1
ATOM 682 N N . HIS A 1 88 ? 0.642 -6.598 -1.206 1.00 94.06 88 HIS A N 1
ATOM 683 C CA . HIS A 1 88 ? 1.379 -7.867 -1.218 1.00 94.06 88 HIS A CA 1
ATOM 684 C C . HIS A 1 88 ? 0.867 -8.82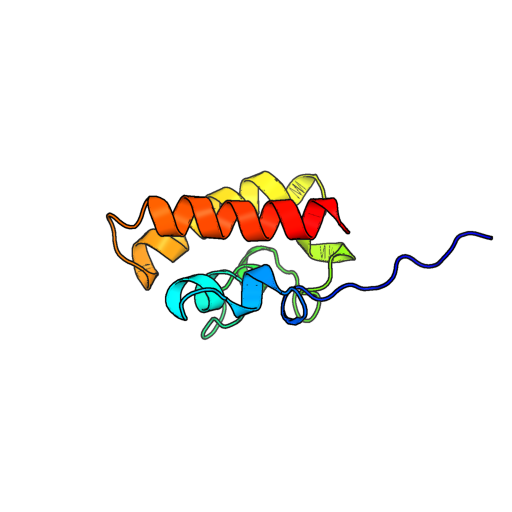2 -2.299 1.00 94.06 88 HIS A C 1
ATOM 686 O O . HIS A 1 88 ? 1.666 -9.490 -2.953 1.00 94.06 88 HIS A O 1
ATOM 692 N N . GLN A 1 89 ? -0.446 -8.869 -2.533 1.00 92.62 89 GLN A N 1
ATOM 693 C CA . GLN A 1 89 ? -1.032 -9.680 -3.598 1.00 92.62 89 GLN A CA 1
ATOM 694 C C . GLN A 1 89 ? -0.591 -9.181 -4.972 1.00 92.62 89 GLN A C 1
ATOM 696 O O . GLN A 1 89 ? -0.099 -9.979 -5.770 1.00 92.62 89 GLN A O 1
ATOM 701 N N . TYR A 1 90 ? -0.683 -7.874 -5.211 1.00 90.88 90 TYR A N 1
ATOM 702 C CA . TYR A 1 90 ? -0.172 -7.242 -6.422 1.00 90.88 90 TYR A CA 1
ATOM 703 C C . TYR A 1 90 ? 1.295 -7.618 -6.673 1.00 90.88 90 TYR A C 1
ATOM 705 O O . TYR A 1 90 ? 1.651 -8.078 -7.760 1.00 90.88 90 TYR A O 1
ATOM 713 N N . CYS A 1 91 ? 2.125 -7.545 -5.632 1.00 90.88 91 CYS A N 1
ATOM 714 C CA . CYS A 1 91 ? 3.539 -7.888 -5.722 1.00 90.88 91 CYS A CA 1
ATOM 715 C C . CYS A 1 91 ? 3.860 -9.380 -5.776 1.00 90.88 91 CYS A C 1
ATOM 717 O O . CYS A 1 91 ? 4.959 -9.745 -6.183 1.00 90.88 91 CYS A O 1
ATOM 719 N N . SER A 1 92 ? 2.917 -10.254 -5.433 1.00 88.56 92 SER A N 1
ATOM 720 C CA . SER A 1 92 ? 3.057 -11.700 -5.643 1.00 88.56 92 SER A CA 1
ATOM 721 C C . SER A 1 92 ? 2.790 -12.124 -7.091 1.00 88.56 92 SER A C 1
ATOM 723 O O . SER A 1 92 ? 3.256 -13.177 -7.519 1.00 88.56 92 SER A O 1
ATOM 725 N N . THR A 1 93 ? 2.042 -11.307 -7.839 1.00 74.50 93 THR A N 1
ATOM 726 C CA . THR A 1 93 ? 1.706 -11.534 -9.255 1.00 74.50 93 THR A CA 1
ATOM 727 C C . THR A 1 93 ? 2.632 -10.802 -10.231 1.00 74.50 93 THR A C 1
ATOM 729 O O . THR A 1 93 ? 2.444 -10.908 -11.441 1.00 74.50 93 THR A O 1
ATOM 732 N N . ALA A 1 94 ? 3.587 -10.044 -9.683 1.00 65.19 94 ALA A N 1
ATOM 733 C CA . ALA A 1 94 ? 4.523 -9.163 -10.369 1.00 65.19 94 ALA A CA 1
ATOM 734 C C . ALA A 1 94 ? 5.570 -9.888 -11.212 1.00 65.19 94 ALA A C 1
ATOM 736 O O . ALA A 1 94 ? 6.115 -10.927 -10.783 1.00 65.19 94 ALA A O 1
#